Protein AF-A0A523TNH8-F1 (afdb_monomer_lite)

pLDDT: mean 92.35, std 11.03, range [42.22, 98.75]

Structure (mmCIF, N/CA/C/O backbone):
data_AF-A0A523TNH8-F1
#
_entry.id   AF-A0A523TNH8-F1
#
loop_
_atom_site.group_PDB
_atom_site.id
_atom_site.type_symbol
_atom_site.label_atom_id
_atom_site.label_alt_id
_atom_site.label_comp_id
_atom_site.label_asym_id
_atom_site.label_entity_id
_atom_site.label_seq_id
_atom_site.pdbx_PDB_ins_code
_atom_site.Cartn_x
_atom_site.Cartn_y
_atom_site.Cartn_z
_atom_site.occupancy
_atom_site.B_iso_or_equiv
_atom_site.auth_seq_id
_atom_site.auth_comp_id
_atom_site.auth_asym_id
_atom_site.auth_atom_id
_atom_site.pdbx_PDB_model_num
ATOM 1 N N . MET A 1 1 ? -14.814 4.389 42.355 1.00 42.22 1 MET A N 1
ATOM 2 C CA . MET A 1 1 ? -13.766 4.641 41.345 1.00 42.22 1 MET A CA 1
ATOM 3 C C . MET A 1 1 ? -13.932 3.588 40.256 1.00 42.22 1 MET A C 1
ATOM 5 O O . MET A 1 1 ? -13.498 2.462 40.446 1.00 42.22 1 MET A O 1
ATOM 9 N N . VAL A 1 2 ? -14.695 3.884 39.198 1.00 46.94 2 VAL A N 1
ATOM 10 C CA . VAL A 1 2 ? -14.928 2.918 38.111 1.00 46.94 2 VAL A CA 1
ATOM 11 C C . VAL A 1 2 ? -13.743 3.032 37.166 1.00 46.94 2 VAL A C 1
ATOM 13 O O . VAL A 1 2 ? -13.639 3.980 36.394 1.00 46.94 2 VAL A O 1
ATOM 16 N N . MET A 1 3 ? -12.805 2.102 37.295 1.00 46.41 3 MET A N 1
ATOM 17 C CA . MET A 1 3 ? -11.762 1.892 36.301 1.00 46.41 3 MET A CA 1
ATOM 18 C C . MET A 1 3 ? -12.474 1.427 35.030 1.00 46.41 3 MET A C 1
ATOM 20 O O . MET A 1 3 ? -12.883 0.275 34.933 1.00 46.41 3 MET A O 1
ATOM 24 N N . THR A 1 4 ? -12.720 2.337 34.089 1.00 50.22 4 THR A N 1
ATOM 25 C CA . THR A 1 4 ? -13.243 1.990 32.765 1.00 50.22 4 THR A CA 1
ATOM 26 C C . THR A 1 4 ? -12.211 1.112 32.065 1.00 50.22 4 THR A C 1
ATOM 28 O O . THR A 1 4 ? -11.260 1.609 31.460 1.00 50.22 4 THR A O 1
ATOM 31 N N . GLU A 1 5 ? -12.369 -0.207 32.172 1.00 56.41 5 GLU A N 1
ATOM 32 C CA . GLU A 1 5 ? -11.651 -1.153 31.331 1.00 56.41 5 GLU A CA 1
ATOM 33 C C . GLU A 1 5 ? -11.998 -0.826 29.878 1.00 56.41 5 GLU A C 1
ATOM 35 O O . GLU A 1 5 ? -13.147 -0.942 29.444 1.00 56.41 5 GLU A O 1
ATOM 40 N N . LYS A 1 6 ? -11.009 -0.361 29.107 1.00 62.31 6 LYS A N 1
ATOM 41 C CA . LYS A 1 6 ? -11.162 -0.206 27.660 1.00 62.31 6 LYS A CA 1
ATOM 42 C C . LYS A 1 6 ? -11.478 -1.588 27.086 1.00 62.31 6 LYS A C 1
ATOM 44 O O . LYS A 1 6 ? -10.580 -2.417 26.949 1.00 62.31 6 LYS A O 1
ATOM 49 N N . LYS A 1 7 ? -12.751 -1.835 26.761 1.00 76.62 7 LYS A N 1
ATOM 50 C CA . LYS A 1 7 ? -13.204 -3.064 26.102 1.00 76.62 7 LYS A CA 1
ATOM 51 C C . LYS A 1 7 ? -12.337 -3.297 24.862 1.00 76.62 7 LYS A C 1
ATOM 53 O O . LYS A 1 7 ? -12.339 -2.483 23.937 1.00 76.62 7 LYS A O 1
ATOM 58 N N . LYS A 1 8 ? -11.560 -4.385 24.853 1.00 79.31 8 LYS A N 1
ATOM 59 C CA . LYS A 1 8 ? -10.766 -4.770 23.680 1.00 79.31 8 LYS A CA 1
ATOM 60 C C . LYS A 1 8 ? -11.729 -5.122 22.547 1.00 79.31 8 LYS A C 1
ATOM 62 O O . LYS A 1 8 ? -12.609 -5.960 22.725 1.00 79.31 8 LYS A O 1
ATOM 67 N N . LEU A 1 9 ? -11.551 -4.475 21.398 1.00 83.81 9 LEU A N 1
ATOM 68 C CA . LEU A 1 9 ? -12.330 -4.753 20.193 1.00 83.81 9 LEU A CA 1
ATOM 69 C C . LEU A 1 9 ? -12.100 -6.199 19.743 1.00 83.81 9 LEU A C 1
ATOM 71 O O . LEU A 1 9 ? -10.957 -6.663 19.664 1.00 83.81 9 LEU A O 1
ATOM 75 N N . THR A 1 10 ? -13.186 -6.883 19.402 1.00 93.12 10 THR A N 1
ATOM 76 C CA . THR A 1 10 ? -13.152 -8.178 18.720 1.00 93.12 10 THR A CA 1
ATOM 77 C C . THR A 1 10 ? -12.540 -8.029 17.325 1.00 93.12 10 THR A C 1
ATOM 79 O O . THR A 1 10 ? -12.522 -6.939 16.749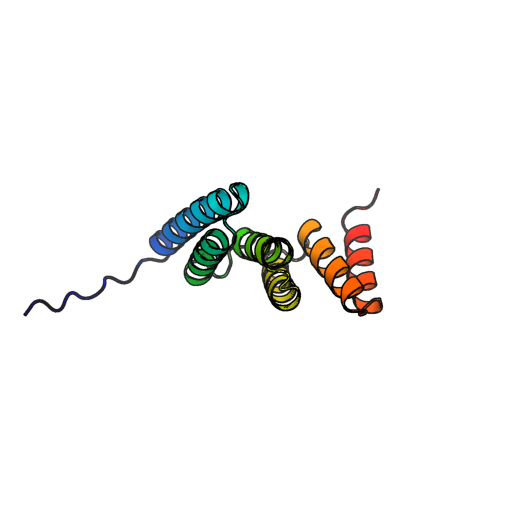 1.00 93.12 10 THR A O 1
ATOM 82 N N . LYS A 1 11 ? -12.060 -9.133 16.733 1.00 92.38 11 LYS A N 1
ATOM 83 C CA . LYS A 1 11 ? -11.502 -9.118 15.367 1.00 92.38 11 LYS A CA 1
ATOM 84 C C . LYS A 1 11 ? -12.486 -8.513 14.358 1.00 92.38 11 LYS A C 1
ATOM 86 O O . LYS A 1 11 ? -12.098 -7.659 13.573 1.00 92.38 11 LYS A O 1
ATOM 91 N N . LYS A 1 12 ? -13.765 -8.898 14.423 1.00 94.06 12 LYS A N 1
ATOM 92 C CA . LYS A 1 12 ? -14.815 -8.375 13.535 1.00 94.06 12 LYS A CA 1
ATOM 93 C C . LYS A 1 12 ? -15.001 -6.863 13.689 1.00 94.06 12 LYS A C 1
ATOM 95 O O . LYS A 1 12 ? -15.081 -6.160 12.689 1.00 94.06 12 LYS A O 1
ATOM 100 N N . GLU A 1 13 ? -15.034 -6.361 14.923 1.00 95.12 13 GLU A N 1
ATOM 101 C CA . GLU A 1 13 ? -15.159 -4.920 15.181 1.00 95.12 13 GLU A CA 1
ATOM 102 C C . GLU A 1 13 ? -13.924 -4.146 14.700 1.00 95.12 13 GLU A C 1
ATOM 104 O O . GLU A 1 13 ? -14.071 -3.056 14.151 1.00 95.12 13 GLU A O 1
ATOM 109 N N . LYS A 1 14 ? -12.716 -4.710 14.852 1.00 95.69 14 LYS A N 1
ATOM 110 C CA . LYS A 1 14 ? -11.490 -4.110 14.303 1.00 95.69 14 LYS A CA 1
ATOM 111 C C . LYS A 1 14 ? -11.548 -4.001 12.785 1.00 95.69 14 LYS A C 1
ATOM 113 O O . LYS A 1 14 ? -11.285 -2.924 12.271 1.00 95.69 14 LYS A O 1
ATOM 118 N N . LEU A 1 15 ? -11.936 -5.072 12.090 1.00 96.56 15 LEU A N 1
ATOM 119 C CA . LEU A 1 15 ? -12.036 -5.074 10.628 1.00 96.56 15 LEU A CA 1
ATOM 120 C C . LEU A 1 15 ? -13.101 -4.092 10.123 1.00 96.56 15 LEU A C 1
ATOM 122 O O . LEU A 1 15 ? -12.832 -3.329 9.205 1.00 96.56 15 LEU A O 1
ATOM 126 N N . ALA A 1 16 ? -14.273 -4.037 10.763 1.00 97.12 16 ALA A N 1
ATOM 127 C CA . ALA A 1 16 ? -15.310 -3.066 10.404 1.00 97.12 16 ALA A CA 1
ATOM 128 C C . ALA A 1 16 ? -14.843 -1.617 10.623 1.00 97.12 16 ALA A C 1
ATOM 130 O O . ALA A 1 16 ? -15.110 -0.735 9.809 1.00 97.12 16 ALA A O 1
ATOM 131 N N . LYS A 1 17 ? -14.114 -1.364 11.717 1.00 97.50 17 LYS A N 1
ATOM 132 C CA . LYS A 1 17 ? -13.536 -0.046 11.988 1.00 97.50 17 LYS A CA 1
ATOM 133 C C . LYS A 1 17 ? -12.402 0.298 11.014 1.00 97.50 17 LYS A C 1
ATOM 135 O O . LYS A 1 17 ? -12.298 1.454 10.619 1.00 97.50 17 LYS A O 1
ATOM 140 N N . ALA A 1 18 ? -11.591 -0.684 10.621 1.00 98.00 18 ALA A N 1
ATOM 141 C CA . ALA A 1 18 ? -10.567 -0.525 9.594 1.00 98.00 18 ALA A CA 1
ATOM 142 C C . ALA A 1 18 ? -11.207 -0.107 8.266 1.00 98.00 18 ALA A C 1
ATOM 144 O O . ALA A 1 18 ? -10.814 0.912 7.716 1.00 98.00 18 ALA A O 1
ATOM 145 N N . GLN A 1 19 ? -12.252 -0.817 7.824 1.00 98.25 19 GLN A N 1
ATOM 146 C CA . GLN A 1 19 ? -12.973 -0.489 6.592 1.00 98.25 19 GLN A CA 1
ATOM 147 C C . GLN A 1 19 ? -13.519 0.941 6.618 1.00 98.25 19 GLN A C 1
ATOM 149 O O . GLN A 1 19 ? -13.323 1.696 5.678 1.00 98.25 19 GLN A O 1
ATOM 154 N N . LYS A 1 20 ? -14.119 1.360 7.737 1.00 98.44 20 LYS A N 1
ATOM 155 C CA . LYS A 1 20 ? -14.603 2.737 7.873 1.00 98.44 20 LYS A CA 1
ATOM 156 C C . LYS A 1 20 ? -13.481 3.770 7.700 1.00 98.44 20 LYS A C 1
ATOM 158 O O . LYS A 1 20 ? -13.682 4.784 7.040 1.00 98.44 20 LYS A O 1
ATOM 163 N N . HIS A 1 21 ? -12.322 3.542 8.319 1.00 98.62 21 HIS A N 1
ATOM 164 C CA . HIS A 1 21 ? -11.182 4.443 8.153 1.00 98.62 21 HIS A CA 1
ATOM 165 C C . HIS A 1 21 ? -10.641 4.426 6.724 1.00 98.62 21 HIS A C 1
ATOM 167 O O . HIS A 1 21 ? -10.254 5.481 6.232 1.00 98.62 21 HIS A O 1
ATOM 173 N N . TYR A 1 22 ? -10.659 3.277 6.050 1.00 98.75 22 TYR A N 1
ATOM 174 C CA . TYR A 1 22 ? -10.283 3.175 4.646 1.00 98.75 22 TYR A CA 1
ATOM 175 C C . TYR A 1 22 ? -11.194 4.034 3.762 1.00 98.75 22 TYR A C 1
ATOM 177 O O . TYR A 1 22 ? -10.688 4.877 3.025 1.00 98.75 22 TYR A O 1
ATOM 185 N N . ASP A 1 23 ? -12.515 3.900 3.911 1.00 98.69 23 ASP A N 1
ATOM 186 C CA . ASP A 1 23 ? -13.497 4.651 3.118 1.00 98.69 23 ASP A CA 1
ATOM 187 C C . ASP A 1 23 ? -13.348 6.175 3.335 1.00 98.69 23 ASP A C 1
ATOM 189 O O . ASP A 1 23 ? -13.429 6.976 2.401 1.00 98.69 23 ASP A O 1
ATOM 193 N N . GLU A 1 24 ? -13.086 6.601 4.578 1.00 98.44 24 GLU A N 1
ATOM 194 C CA . GLU A 1 24 ? -12.770 7.999 4.906 1.00 98.44 24 GLU A CA 1
ATOM 195 C C . GLU A 1 24 ? -11.464 8.461 4.238 1.00 98.44 24 GLU A C 1
ATOM 197 O O . GLU A 1 24 ? -11.403 9.568 3.701 1.00 98.44 24 GLU A O 1
ATOM 202 N N . GLY A 1 25 ? -10.430 7.616 4.257 1.00 98.50 25 GLY A N 1
ATOM 203 C CA . GLY A 1 25 ? -9.135 7.900 3.642 1.00 98.50 25 GLY A CA 1
ATOM 204 C C . GLY A 1 25 ? -9.224 8.047 2.129 1.00 98.50 25 GLY A C 1
ATOM 205 O O . GLY A 1 25 ? -8.650 8.980 1.572 1.00 98.50 25 GLY A O 1
ATOM 206 N N . GLU A 1 26 ? -10.004 7.189 1.471 1.00 98.44 26 GLU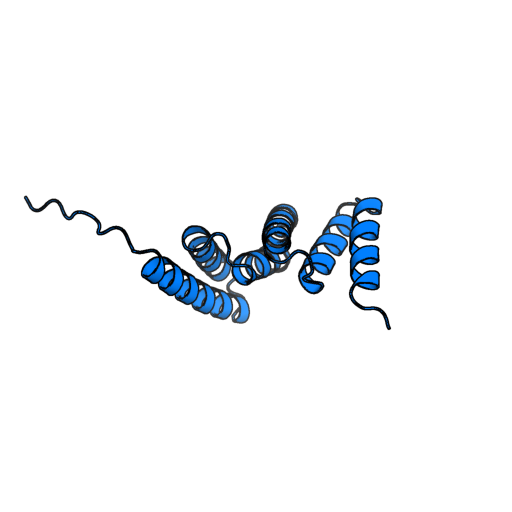 A N 1
ATOM 207 C CA . GLU A 1 26 ? -10.260 7.271 0.034 1.00 98.44 26 GLU A CA 1
ATOM 208 C C . GLU A 1 26 ? -10.957 8.587 -0.327 1.00 98.44 26 GLU A C 1
ATOM 210 O O . GLU A 1 26 ? -10.527 9.295 -1.239 1.00 98.44 26 GLU A O 1
ATOM 215 N N . LYS A 1 27 ? -11.971 8.982 0.450 1.00 98.56 27 LYS A N 1
ATOM 216 C CA . LYS A 1 27 ? -12.652 10.265 0.261 1.00 98.56 27 LYS A CA 1
ATOM 217 C C . LYS A 1 27 ? -11.694 11.450 0.395 1.00 98.56 27 LYS A C 1
ATOM 219 O O . LYS A 1 27 ? -11.753 12.369 -0.420 1.00 98.56 27 LYS A O 1
ATOM 224 N N . TYR A 1 28 ? -10.819 11.453 1.401 1.00 98.44 28 TYR A N 1
ATOM 225 C CA . TYR A 1 28 ? -9.824 12.519 1.552 1.00 98.44 28 TYR A CA 1
ATOM 226 C C . TYR A 1 28 ? -8.808 12.528 0.406 1.00 98.44 28 TYR A C 1
ATOM 228 O O . TYR A 1 28 ? -8.479 13.601 -0.098 1.00 98.44 28 TYR A O 1
ATOM 236 N N . ALA A 1 29 ? -8.380 11.355 -0.068 1.00 97.06 29 ALA A N 1
ATOM 237 C CA . ALA A 1 29 ? -7.483 11.242 -1.214 1.00 97.06 29 ALA A CA 1
ATOM 238 C C . ALA A 1 29 ? -8.118 11.822 -2.490 1.00 97.06 29 ALA A C 1
ATOM 240 O O . ALA A 1 29 ? -7.478 12.607 -3.187 1.00 97.06 29 ALA A O 1
ATOM 241 N N . GLN A 1 30 ? -9.396 11.524 -2.752 1.00 96.81 30 GLN A N 1
ATOM 242 C CA . GLN A 1 30 ? -10.155 12.091 -3.877 1.00 96.81 30 GLN A CA 1
ATOM 243 C C . GLN A 1 30 ? -10.310 13.618 -3.781 1.00 96.81 30 GLN A C 1
ATOM 245 O O . GLN A 1 30 ? -10.389 14.302 -4.798 1.00 96.81 30 GLN A O 1
ATOM 250 N N . GLN A 1 31 ? -10.337 14.166 -2.564 1.00 96.81 31 GLN A N 1
ATOM 251 C CA . GLN A 1 31 ? -10.386 15.609 -2.308 1.00 96.81 31 GLN A CA 1
ATOM 252 C C . GLN A 1 31 ? -9.008 16.289 -2.378 1.00 96.81 31 GLN A C 1
ATOM 254 O O . GLN A 1 31 ? -8.930 17.510 -2.260 1.00 96.81 31 GLN A O 1
ATOM 259 N N . GLY A 1 32 ? -7.927 15.521 -2.547 1.00 95.19 32 GLY A N 1
ATOM 260 C CA . GLY A 1 32 ? -6.553 16.024 -2.520 1.00 95.19 32 GLY A CA 1
ATOM 261 C C . GLY A 1 32 ? -6.013 16.320 -1.115 1.00 95.19 32 GLY A C 1
ATOM 262 O O . GLY A 1 32 ? -4.907 16.844 -0.989 1.00 95.19 32 GLY A O 1
ATOM 263 N N . ASP A 1 33 ? -6.747 15.972 -0.052 1.00 96.94 33 ASP A N 1
ATOM 264 C CA . ASP A 1 33 ? -6.283 16.115 1.332 1.00 96.94 33 ASP A CA 1
ATOM 265 C C . ASP A 1 33 ? -5.380 14.930 1.706 1.00 96.94 33 ASP A C 1
ATOM 267 O O . ASP A 1 33 ? -5.792 13.945 2.328 1.00 96.94 33 ASP A O 1
ATOM 271 N N . ALA A 1 34 ? -4.122 15.020 1.270 1.00 96.69 34 ALA A N 1
ATOM 272 C CA . ALA A 1 34 ? -3.137 13.961 1.450 1.00 96.69 34 ALA A CA 1
ATOM 273 C C . ALA A 1 34 ? -2.867 13.639 2.930 1.00 96.69 34 ALA A C 1
ATOM 275 O O . ALA A 1 34 ? -2.669 12.475 3.272 1.00 96.69 34 ALA A O 1
ATOM 276 N N . ASP A 1 35 ? -2.869 14.639 3.817 1.00 97.06 35 ASP A N 1
ATOM 277 C CA . ASP A 1 35 ? -2.546 14.432 5.233 1.00 97.06 35 ASP A CA 1
ATOM 278 C C . ASP A 1 35 ? -3.624 13.612 5.946 1.00 97.06 35 ASP A C 1
ATOM 280 O O . ASP A 1 35 ? -3.307 12.636 6.634 1.00 97.06 35 ASP A O 1
ATOM 284 N N . ARG A 1 36 ? -4.904 13.941 5.730 1.00 98.12 36 ARG A N 1
ATOM 285 C CA . ARG A 1 36 ? -6.003 13.162 6.318 1.00 98.12 36 ARG A CA 1
ATOM 286 C C . ARG A 1 36 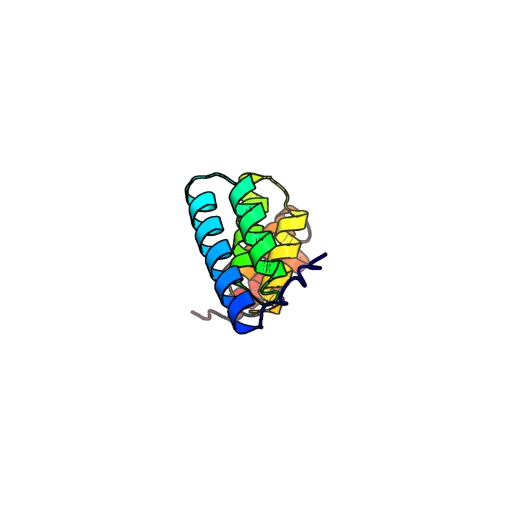? -6.137 11.783 5.689 1.00 98.12 36 ARG A C 1
ATOM 288 O O . ARG A 1 36 ? -6.417 10.821 6.405 1.00 98.12 36 ARG A O 1
ATOM 295 N N . ALA A 1 37 ? -5.895 11.663 4.383 1.00 98.44 37 ALA A N 1
ATOM 296 C CA . ALA A 1 37 ? -5.869 10.368 3.711 1.00 98.44 37 ALA A CA 1
ATOM 297 C C . ALA A 1 37 ? -4.818 9.435 4.337 1.00 98.44 37 ALA A C 1
ATOM 299 O O . ALA A 1 37 ? -5.135 8.302 4.703 1.00 98.44 37 ALA A O 1
ATOM 300 N N . ILE A 1 38 ? -3.594 9.935 4.548 1.00 98.31 38 ILE A N 1
ATOM 301 C CA . ILE A 1 38 ? -2.512 9.187 5.201 1.00 98.31 38 ILE A CA 1
ATOM 302 C C . ILE A 1 38 ? -2.923 8.746 6.609 1.00 98.31 38 ILE A C 1
ATOM 304 O O . ILE A 1 38 ? -2.773 7.572 6.944 1.00 98.31 38 ILE A O 1
ATOM 308 N N . GLU A 1 39 ? -3.466 9.647 7.432 1.00 98.44 39 GLU A N 1
ATOM 309 C CA . GLU A 1 39 ? -3.893 9.308 8.796 1.00 98.44 39 GLU A CA 1
ATOM 310 C C . GLU A 1 39 ? -4.939 8.177 8.807 1.00 98.44 39 GLU A C 1
ATOM 312 O O . GLU A 1 39 ? -4.849 7.231 9.595 1.00 98.44 39 GLU A O 1
ATOM 317 N N . CYS A 1 40 ? -5.919 8.252 7.910 1.00 98.75 40 CYS A N 1
ATOM 318 C CA . CYS A 1 40 ? -6.963 7.247 7.752 1.00 98.75 40 CYS A CA 1
ATOM 319 C C . CYS A 1 40 ? -6.410 5.884 7.304 1.00 98.75 40 CYS A C 1
ATOM 321 O O . CYS A 1 40 ? -6.745 4.851 7.898 1.00 98.75 40 CYS A O 1
ATOM 323 N N . PHE A 1 41 ? -5.516 5.854 6.315 1.00 98.69 41 PHE A N 1
ATOM 324 C CA . PHE A 1 41 ? -4.897 4.604 5.875 1.00 98.69 41 PHE A CA 1
ATOM 325 C C . PHE A 1 41 ? -3.987 3.999 6.950 1.00 98.69 41 PHE A C 1
ATOM 327 O O . PHE A 1 41 ? -4.029 2.787 7.160 1.00 98.69 41 PHE A O 1
ATOM 334 N N . LEU A 1 42 ? -3.255 4.816 7.715 1.00 98.62 42 LEU A N 1
ATOM 335 C CA . LEU A 1 42 ? -2.453 4.343 8.850 1.00 98.62 42 LEU A CA 1
ATOM 336 C C . LEU A 1 42 ? -3.317 3.676 9.935 1.00 98.62 42 LEU A C 1
ATOM 338 O O . LEU A 1 42 ? -2.987 2.590 10.413 1.00 98.62 42 LEU A O 1
ATOM 342 N N . LYS A 1 43 ? -4.469 4.264 10.280 1.00 98.62 43 LYS A N 1
ATOM 343 C CA . LYS A 1 43 ? -5.432 3.631 11.204 1.00 98.62 43 LYS A CA 1
ATOM 344 C C . LYS A 1 43 ? -6.008 2.335 10.637 1.00 98.62 43 LYS A C 1
ATOM 346 O O . LYS A 1 43 ? -6.279 1.398 11.388 1.00 98.62 43 LYS A O 1
ATOM 351 N N . THR A 1 44 ? -6.202 2.277 9.322 1.00 98.62 44 THR A N 1
ATOM 352 C CA . THR A 1 44 ? -6.683 1.071 8.643 1.00 98.62 44 THR A CA 1
ATOM 353 C C . THR A 1 44 ? -5.684 -0.069 8.799 1.00 98.62 44 THR A C 1
ATOM 355 O O . THR A 1 44 ? -6.079 -1.140 9.253 1.00 98.62 44 THR A O 1
ATOM 358 N N . ILE A 1 45 ? -4.399 0.159 8.507 1.00 98.31 45 ILE A N 1
ATOM 359 C CA . ILE A 1 45 ? -3.362 -0.883 8.600 1.00 98.31 45 ILE A CA 1
ATOM 360 C C . ILE A 1 45 ? -3.048 -1.287 10.048 1.00 98.31 45 ILE A C 1
ATOM 362 O O . ILE A 1 45 ? -2.689 -2.434 10.300 1.00 98.31 45 ILE A O 1
ATOM 366 N N . GLU A 1 46 ? -3.227 -0.384 11.019 1.00 98.00 46 GLU A N 1
ATOM 367 C CA . GLU A 1 46 ? -3.103 -0.714 12.445 1.00 98.00 46 GLU A CA 1
ATOM 368 C C . GLU A 1 46 ? -4.188 -1.715 12.884 1.00 98.00 46 GLU A C 1
ATOM 370 O O . GLU A 1 46 ? -3.943 -2.630 13.674 1.00 98.00 46 GLU A O 1
ATOM 375 N N . LEU A 1 47 ? -5.408 -1.550 12.365 1.00 97.62 47 LEU A N 1
ATOM 376 C CA . LEU A 1 47 ? -6.556 -2.393 12.702 1.00 97.62 47 LEU A CA 1
ATOM 377 C C . LEU A 1 47 ? -6.652 -3.655 11.834 1.00 97.62 47 LEU A C 1
ATOM 379 O O . LEU A 1 47 ? -7.135 -4.684 12.317 1.00 97.62 47 LEU A O 1
ATOM 383 N N . ASN A 1 48 ? -6.208 -3.569 10.581 1.00 97.56 48 ASN A N 1
ATOM 384 C CA . ASN A 1 48 ? -6.166 -4.646 9.602 1.00 97.56 48 ASN A CA 1
ATOM 385 C C . ASN A 1 48 ? -4.817 -4.637 8.847 1.00 97.56 48 ASN A C 1
ATOM 387 O O . ASN A 1 48 ? -4.712 -4.017 7.787 1.00 97.56 48 ASN A O 1
ATOM 391 N N . PRO A 1 49 ? -3.793 -5.345 9.355 1.00 97.25 49 PRO A N 1
ATOM 392 C CA . PRO A 1 49 ? -2.459 -5.366 8.751 1.00 97.25 49 PRO A CA 1
ATOM 393 C C . PRO A 1 49 ? -2.385 -6.138 7.425 1.00 97.25 49 PRO A C 1
ATOM 395 O O . PRO A 1 49 ? -1.350 -6.088 6.767 1.00 97.25 49 PRO A O 1
ATOM 398 N N . ASP A 1 50 ? -3.466 -6.810 7.018 1.00 97.25 50 ASP A N 1
ATOM 399 C CA . ASP A 1 50 ? -3.570 -7.537 5.748 1.00 97.25 50 ASP A CA 1
ATOM 400 C C . ASP A 1 50 ? -4.455 -6.783 4.731 1.00 97.25 50 ASP A C 1
ATOM 402 O O . ASP A 1 50 ? -4.917 -7.352 3.741 1.00 97.25 50 ASP A O 1
ATOM 406 N N . HIS A 1 51 ? -4.733 -5.491 4.959 1.00 98.25 51 HIS A N 1
ATOM 407 C CA . HIS A 1 51 ? -5.550 -4.682 4.052 1.00 98.25 51 HIS A CA 1
ATOM 408 C C . HIS A 1 51 ? -4.740 -4.195 2.845 1.00 98.25 51 HIS A C 1
ATOM 410 O O . HIS A 1 51 ? -4.085 -3.154 2.902 1.00 98.25 51 HIS A O 1
ATOM 416 N N . PHE A 1 52 ? -4.838 -4.919 1.730 1.00 98.44 52 PHE A N 1
ATOM 417 C CA . PHE A 1 52 ? -4.133 -4.593 0.487 1.00 98.44 52 PHE A CA 1
ATOM 418 C C . PHE A 1 52 ? -4.348 -3.136 0.039 1.00 98.44 52 PHE A C 1
ATOM 420 O O . PHE A 1 52 ? -3.381 -2.382 -0.070 1.00 98.44 52 PHE A O 1
ATOM 427 N N . ASP A 1 53 ? -5.606 -2.718 -0.149 1.00 98.38 53 ASP A N 1
ATOM 428 C CA . ASP A 1 53 ? -5.911 -1.416 -0.762 1.00 98.38 53 ASP A CA 1
ATOM 429 C C . ASP A 1 53 ? -5.447 -0.236 0.103 1.00 98.38 53 ASP A C 1
ATOM 431 O O . ASP A 1 53 ? -5.060 0.808 -0.415 1.00 98.38 53 ASP A O 1
ATOM 435 N N . ALA A 1 54 ? -5.408 -0.405 1.429 1.00 98.50 54 ALA A N 1
ATOM 436 C CA . ALA A 1 54 ? -4.913 0.614 2.345 1.00 98.50 54 ALA A CA 1
ATOM 437 C C . ALA A 1 54 ? -3.408 0.849 2.169 1.00 98.50 54 ALA A C 1
ATOM 439 O O . ALA A 1 54 ? -2.976 1.997 2.122 1.00 98.50 54 ALA A O 1
ATOM 440 N N . PHE A 1 55 ? -2.609 -0.216 2.028 1.00 98.62 55 PHE A N 1
ATOM 441 C CA . PHE A 1 55 ? -1.185 -0.079 1.713 1.00 98.62 55 PHE A CA 1
ATOM 442 C C . PHE A 1 55 ? -0.968 0.493 0.312 1.00 98.62 55 PHE A C 1
ATOM 444 O O . PHE A 1 55 ? -0.128 1.377 0.145 1.00 98.62 55 PHE A O 1
ATOM 451 N N . TYR A 1 56 ? -1.730 0.024 -0.679 1.00 98.56 56 TYR A N 1
ATOM 452 C CA . TYR A 1 56 ? -1.623 0.503 -2.056 1.00 98.56 56 TYR A CA 1
ATOM 453 C C . TYR A 1 56 ? -1.928 2.007 -2.166 1.00 98.56 56 TYR A C 1
ATOM 455 O O . TYR A 1 56 ? -1.103 2.778 -2.664 1.00 98.56 56 TYR A O 1
ATOM 463 N N . ASN A 1 57 ? -3.058 2.448 -1.608 1.00 98.19 57 ASN A N 1
ATOM 464 C CA . ASN A 1 57 ? -3.475 3.848 -1.646 1.00 98.19 57 ASN A CA 1
ATOM 465 C C . ASN A 1 57 ? -2.605 4.746 -0.764 1.00 98.19 57 ASN A C 1
ATOM 467 O O . ASN A 1 57 ? -2.317 5.878 -1.154 1.00 98.19 57 ASN A O 1
ATOM 471 N N . LEU A 1 58 ? -2.119 4.253 0.381 1.00 98.31 58 LEU A N 1
ATOM 472 C CA . LEU A 1 58 ? -1.130 4.978 1.179 1.00 98.31 58 LEU A CA 1
ATOM 473 C C . LEU A 1 58 ? 0.151 5.227 0.374 1.00 98.31 58 LEU A C 1
ATOM 475 O O . LEU A 1 58 ? 0.660 6.347 0.384 1.00 98.31 58 LEU A O 1
ATOM 479 N N . GLY A 1 59 ? 0.632 4.219 -0.362 1.00 97.31 59 GLY A N 1
ATOM 480 C CA . GLY A 1 59 ? 1.768 4.367 -1.270 1.00 97.31 59 GLY A CA 1
ATOM 481 C C . GLY A 1 59 ? 1.528 5.445 -2.326 1.00 97.31 59 GLY A C 1
ATOM 482 O O . GLY A 1 59 ? 2.336 6.363 -2.460 1.00 97.31 59 GLY A O 1
ATOM 483 N N . ASN A 1 60 ? 0.370 5.409 -2.990 1.00 96.50 60 ASN A N 1
ATOM 484 C CA . ASN A 1 60 ? -0.005 6.394 -4.009 1.00 96.50 60 ASN A CA 1
ATOM 485 C C . ASN A 1 60 ? -0.048 7.824 -3.449 1.00 96.50 60 ASN A C 1
ATOM 487 O O . ASN A 1 60 ? 0.497 8.747 -4.055 1.00 96.50 60 ASN A O 1
ATOM 491 N N . VAL A 1 61 ? -0.656 8.021 -2.275 1.00 97.19 61 VAL A N 1
ATOM 492 C CA . VAL A 1 61 ? -0.749 9.346 -1.642 1.00 97.19 61 VAL A CA 1
ATOM 493 C C . VAL A 1 61 ? 0.622 9.848 -1.183 1.00 97.19 61 VAL A C 1
ATOM 495 O O . VAL A 1 61 ? 0.926 11.029 -1.353 1.00 97.19 61 VAL A O 1
ATOM 498 N N . LEU A 1 62 ? 1.478 8.979 -0.641 1.00 95.75 62 LEU A N 1
ATOM 499 C CA . LEU A 1 62 ? 2.842 9.347 -0.244 1.00 95.75 62 LEU A CA 1
ATOM 500 C C . LEU A 1 62 ? 3.705 9.734 -1.446 1.00 95.75 62 LEU A C 1
ATOM 502 O O . LEU A 1 62 ? 4.460 10.706 -1.369 1.00 95.75 62 LEU A O 1
ATOM 506 N N . TYR A 1 63 ? 3.564 9.005 -2.550 1.00 92.94 63 TYR A N 1
ATOM 507 C CA . TYR A 1 63 ? 4.270 9.276 -3.793 1.00 92.94 63 TYR A CA 1
ATOM 508 C C . TYR A 1 63 ? 3.816 10.603 -4.412 1.00 92.94 63 TYR A C 1
ATOM 510 O O . TYR A 1 63 ? 4.618 11.523 -4.555 1.00 92.94 63 TYR A O 1
ATOM 518 N N . MET A 1 64 ? 2.520 10.741 -4.710 1.00 89.00 64 MET A N 1
ATOM 519 C CA . MET A 1 64 ? 1.988 11.899 -5.439 1.00 89.00 64 MET A CA 1
ATOM 520 C C . MET A 1 64 ? 1.861 13.151 -4.567 1.00 89.00 64 MET A C 1
ATOM 522 O O . MET A 1 64 ? 2.157 14.254 -5.014 1.00 89.00 64 MET A O 1
ATOM 526 N N . GLY A 1 65 ? 1.391 12.996 -3.327 1.00 84.94 65 GLY A N 1
ATOM 527 C CA . GLY A 1 65 ? 1.032 14.119 -2.460 1.00 84.94 65 GLY A CA 1
ATOM 528 C C . GLY A 1 65 ? 2.177 14.640 -1.595 1.00 84.94 65 GLY A C 1
ATOM 529 O O . GLY A 1 65 ? 2.136 15.792 -1.165 1.00 84.94 65 GLY A O 1
ATOM 530 N N . LYS A 1 66 ? 3.189 13.810 -1.307 1.00 85.00 66 LYS A N 1
ATOM 531 C CA . LYS A 1 66 ? 4.302 14.169 -0.408 1.00 85.00 66 LYS A CA 1
ATOM 532 C C . LYS A 1 66 ? 5.687 13.996 -1.024 1.00 85.00 66 LYS A C 1
ATOM 534 O O . LYS A 1 66 ? 6.658 14.388 -0.381 1.00 85.00 66 LYS A O 1
ATOM 539 N N . GLY A 1 67 ? 5.797 13.408 -2.219 1.00 85.44 67 GLY A N 1
ATOM 540 C CA . GLY A 1 67 ? 7.091 13.097 -2.829 1.00 85.44 67 GLY A CA 1
ATOM 541 C C . GLY A 1 67 ? 7.950 12.201 -1.934 1.00 85.44 67 GLY A C 1
ATOM 542 O O . GLY A 1 67 ? 9.166 12.362 -1.889 1.00 85.44 67 GLY A O 1
ATOM 543 N N . ASN A 1 68 ? 7.331 11.309 -1.152 1.00 90.25 68 ASN A N 1
ATOM 544 C CA . ASN A 1 68 ? 8.038 10.384 -0.269 1.00 90.25 68 ASN A CA 1
ATOM 545 C C . ASN A 1 68 ? 8.099 8.989 -0.904 1.00 90.25 68 ASN A C 1
ATOM 547 O O . ASN A 1 68 ? 7.382 8.065 -0.518 1.00 90.25 68 ASN A O 1
ATOM 551 N N . TRP A 1 69 ? 8.961 8.881 -1.910 1.00 88.00 69 TRP A N 1
ATOM 552 C CA . TRP A 1 69 ? 9.185 7.702 -2.749 1.00 88.00 69 TRP A CA 1
ATOM 553 C C . TRP A 1 69 ? 9.602 6.470 -1.933 1.00 88.00 69 TRP A C 1
ATOM 555 O O . TRP A 1 69 ? 9.134 5.368 -2.204 1.00 88.00 69 TRP A O 1
ATOM 565 N N . GLU A 1 70 ? 10.430 6.657 -0.900 1.00 90.25 70 GLU A N 1
ATOM 566 C CA . GLU A 1 70 ? 10.918 5.574 -0.034 1.00 90.25 70 GLU A CA 1
ATOM 567 C C . GLU A 1 70 ? 9.771 4.917 0.739 1.00 90.25 70 GLU A C 1
ATOM 569 O O . GLU A 1 70 ? 9.574 3.703 0.664 1.00 90.25 70 GLU A O 1
ATOM 574 N N . LYS A 1 71 ? 8.946 5.718 1.426 1.00 93.38 71 LYS A N 1
ATOM 575 C CA . LYS A 1 71 ? 7.790 5.179 2.153 1.00 93.38 71 LYS A CA 1
ATOM 576 C C . LYS A 1 71 ? 6.727 4.627 1.210 1.00 93.38 71 LYS A C 1
ATOM 578 O O . LYS A 1 71 ? 6.068 3.648 1.557 1.00 93.38 71 LYS A O 1
ATOM 583 N N . ALA A 1 72 ? 6.555 5.225 0.030 1.00 95.38 72 ALA A N 1
ATOM 584 C CA . ALA A 1 72 ? 5.646 4.694 -0.980 1.00 95.38 72 ALA A CA 1
ATOM 585 C C . ALA A 1 72 ? 6.076 3.292 -1.435 1.00 95.38 72 ALA A C 1
ATOM 587 O O . ALA A 1 72 ? 5.268 2.362 -1.411 1.00 95.38 72 ALA A O 1
ATOM 588 N N . PHE A 1 73 ? 7.366 3.115 -1.733 1.00 93.94 73 PHE A N 1
ATOM 589 C CA . PHE A 1 73 ? 7.961 1.825 -2.075 1.00 93.94 73 PHE A CA 1
ATOM 590 C C . PHE A 1 73 ? 7.761 0.779 -0.970 1.00 93.94 73 PHE A C 1
ATOM 592 O O . PHE A 1 73 ? 7.355 -0.350 -1.252 1.00 93.94 73 PHE A O 1
ATOM 599 N N . GLU A 1 74 ? 7.973 1.143 0.297 1.00 95.25 74 GLU A N 1
ATOM 600 C CA . GLU A 1 74 ? 7.711 0.245 1.428 1.00 95.25 74 GLU A CA 1
ATOM 601 C C . GLU A 1 74 ? 6.237 -0.178 1.520 1.00 95.25 74 GLU A C 1
ATOM 603 O O . GLU A 1 74 ? 5.944 -1.354 1.774 1.00 95.25 74 GLU A O 1
ATOM 608 N N . CYS A 1 75 ? 5.313 0.763 1.298 1.00 97.56 75 CYS A N 1
ATOM 609 C CA . CYS A 1 75 ? 3.874 0.510 1.321 1.00 97.56 75 CYS A CA 1
ATOM 610 C C . CYS A 1 75 ? 3.457 -0.430 0.188 1.00 97.56 75 CYS A C 1
ATOM 612 O O . CYS A 1 75 ? 2.829 -1.456 0.450 1.00 97.56 75 CYS A O 1
ATOM 614 N N . TRP A 1 76 ? 3.876 -0.164 -1.049 1.00 97.81 76 TRP A N 1
ATOM 615 C CA . TRP A 1 76 ? 3.612 -1.067 -2.169 1.00 97.81 76 TRP A CA 1
ATOM 616 C C . TRP A 1 76 ? 4.272 -2.438 -1.976 1.00 97.81 76 TRP A C 1
ATOM 618 O O . TRP A 1 76 ? 3.649 -3.464 -2.224 1.00 97.81 76 TRP A O 1
ATOM 628 N N . GLY A 1 77 ? 5.475 -2.503 -1.402 1.00 95.69 77 GLY A N 1
ATOM 629 C CA . GLY A 1 77 ? 6.098 -3.774 -1.027 1.00 95.69 77 GLY A CA 1
ATOM 630 C C . GLY A 1 77 ? 5.318 -4.548 0.049 1.00 95.69 77 GLY A C 1
ATOM 631 O O . GLY A 1 77 ? 5.334 -5.779 0.074 1.00 95.69 77 GLY A O 1
ATOM 632 N N . ARG A 1 78 ? 4.618 -3.871 0.97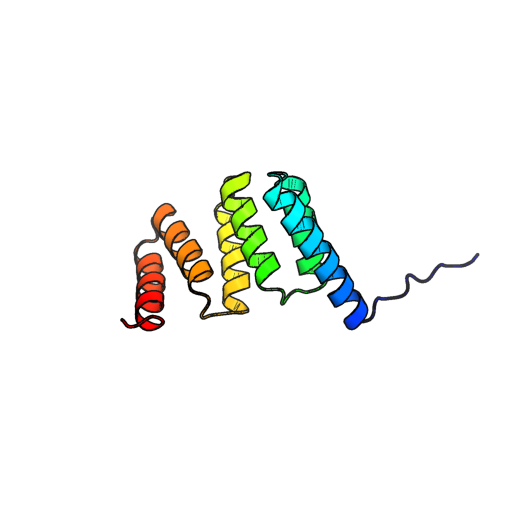5 1.00 97.50 78 ARG A N 1
ATOM 633 C CA . ARG A 1 78 ? 3.646 -4.516 1.886 1.00 97.50 78 ARG A CA 1
ATOM 634 C C . ARG A 1 78 ? 2.415 -5.002 1.124 1.00 97.50 78 ARG A C 1
ATOM 636 O O . ARG A 1 78 ? 2.034 -6.148 1.337 1.00 97.50 78 ARG A O 1
ATOM 643 N N . ALA A 1 79 ? 1.867 -4.196 0.220 1.00 98.00 79 ALA A N 1
ATOM 644 C CA . ALA A 1 79 ? 0.725 -4.578 -0.606 1.00 98.00 79 ALA A CA 1
ATOM 645 C C . ALA A 1 79 ? 1.029 -5.828 -1.459 1.00 98.00 79 ALA A C 1
ATOM 647 O O . ALA A 1 79 ? 0.277 -6.797 -1.403 1.00 98.00 79 ALA A O 1
ATOM 648 N N . LEU A 1 80 ? 2.193 -5.895 -2.116 1.00 97.19 80 LEU A N 1
ATOM 649 C CA . LEU A 1 80 ? 2.621 -7.069 -2.891 1.00 97.19 80 LEU A CA 1
ATOM 650 C C . LEU A 1 80 ? 2.869 -8.325 -2.050 1.00 97.19 80 LEU A C 1
ATOM 652 O O . LEU A 1 80 ? 2.797 -9.433 -2.567 1.00 97.19 80 LEU A O 1
ATOM 656 N N . ARG A 1 81 ? 3.145 -8.205 -0.747 1.00 96.81 81 ARG A N 1
ATOM 657 C CA . ARG A 1 81 ? 3.165 -9.393 0.126 1.00 96.81 81 ARG A CA 1
ATOM 658 C C . ARG A 1 81 ? 1.766 -9.960 0.370 1.00 96.81 81 ARG A C 1
ATOM 660 O O . ARG A 1 81 ? 1.662 -11.145 0.660 1.00 96.81 81 ARG A O 1
ATOM 667 N N . ILE A 1 82 ? 0.728 -9.128 0.272 1.00 97.44 82 ILE A N 1
ATOM 668 C CA . ILE A 1 82 ? -0.676 -9.523 0.448 1.00 97.44 82 ILE A CA 1
ATOM 669 C C . ILE A 1 82 ? -1.249 -10.049 -0.875 1.00 97.44 82 ILE A C 1
ATOM 671 O O . ILE A 1 82 ? -1.868 -11.109 -0.885 1.00 97.44 82 ILE A O 1
ATOM 675 N N . LYS A 1 83 ? -1.015 -9.337 -1.986 1.00 97.19 83 LYS A N 1
ATOM 676 C CA . LYS A 1 83 ? -1.381 -9.751 -3.352 1.00 97.19 83 LYS A CA 1
ATOM 677 C C . LYS A 1 83 ? -0.142 -9.720 -4.265 1.00 97.19 83 LYS A C 1
ATOM 679 O O . LYS A 1 83 ? 0.180 -8.668 -4.817 1.00 97.19 83 LYS A O 1
ATOM 684 N N . PRO A 1 84 ? 0.600 -10.836 -4.392 1.00 95.50 84 PRO A N 1
ATOM 685 C CA . PRO A 1 84 ? 1.875 -10.881 -5.123 1.00 95.50 84 PRO A CA 1
ATOM 686 C C . PRO A 1 84 ? 1.786 -10.765 -6.645 1.00 95.50 84 PRO A C 1
ATOM 688 O O . PRO A 1 84 ? 2.826 -10.696 -7.306 1.00 95.50 84 PRO A O 1
ATOM 691 N N . ASP A 1 85 ? 0.579 -10.826 -7.187 1.00 94.69 85 ASP A N 1
ATOM 692 C CA . ASP A 1 85 ? 0.221 -10.805 -8.603 1.00 94.69 85 ASP A CA 1
ATOM 693 C C . ASP A 1 85 ? -0.505 -9.514 -9.011 1.00 94.69 85 ASP A C 1
ATOM 695 O O . ASP A 1 85 ? -0.926 -9.389 -10.158 1.00 94.69 85 ASP A O 1
ATOM 699 N N . ASP A 1 86 ? -0.624 -8.541 -8.101 1.00 96.62 86 ASP A N 1
ATOM 700 C CA . ASP A 1 86 ? -1.234 -7.253 -8.410 1.00 96.62 86 ASP A CA 1
ATOM 701 C C . ASP A 1 86 ? -0.339 -6.433 -9.352 1.0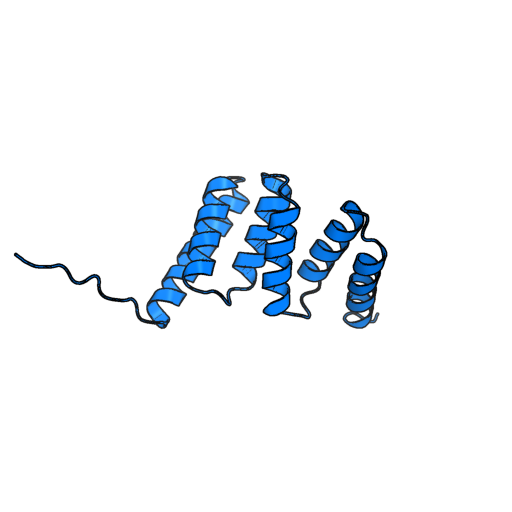0 96.62 86 ASP A C 1
ATOM 703 O O . ASP A 1 86 ? 0.720 -5.923 -8.968 1.00 96.62 86 ASP A O 1
ATOM 707 N N . ILE A 1 87 ? -0.767 -6.343 -10.610 1.00 96.00 87 ILE A N 1
ATOM 708 C CA . ILE A 1 87 ? 0.005 -5.750 -11.705 1.00 96.00 87 ILE A CA 1
ATOM 709 C C . ILE A 1 87 ? 0.232 -4.255 -11.487 1.00 96.00 87 ILE A C 1
ATOM 711 O O . ILE A 1 87 ? 1.353 -3.783 -11.676 1.00 96.00 87 ILE A O 1
ATOM 715 N N . ASP A 1 88 ? -0.791 -3.519 -11.049 1.00 95.06 88 ASP A N 1
ATOM 716 C CA . ASP A 1 88 ? -0.693 -2.075 -10.825 1.00 95.06 88 ASP A CA 1
ATOM 717 C C . ASP A 1 88 ? 0.325 -1.764 -9.721 1.00 95.06 88 ASP A C 1
ATOM 719 O O . ASP A 1 88 ? 1.188 -0.890 -9.857 1.00 95.06 88 ASP A O 1
ATOM 723 N N . CYS A 1 89 ? 0.300 -2.537 -8.635 1.00 96.44 89 CYS A N 1
ATOM 724 C CA . CYS A 1 89 ? 1.268 -2.396 -7.561 1.00 96.44 89 CYS A CA 1
ATOM 725 C C . CYS A 1 89 ? 2.685 -2.790 -8.000 1.00 96.44 89 CYS A C 1
ATOM 727 O O . CYS A 1 89 ? 3.641 -2.074 -7.684 1.00 96.44 89 CYS A O 1
ATOM 729 N N . MET A 1 90 ? 2.839 -3.870 -8.776 1.00 96.81 90 MET A N 1
ATOM 730 C CA . MET A 1 90 ? 4.129 -4.240 -9.369 1.00 96.81 90 MET A CA 1
ATOM 731 C C . MET A 1 90 ? 4.673 -3.138 -10.281 1.00 96.81 90 MET A C 1
ATOM 733 O O . MET A 1 90 ? 5.869 -2.846 -10.243 1.00 96.81 90 MET A O 1
ATOM 737 N N . TYR A 1 91 ? 3.803 -2.501 -11.062 1.00 95.50 91 TYR A N 1
ATOM 738 C CA . TYR A 1 91 ? 4.164 -1.415 -11.964 1.00 95.50 91 TYR A CA 1
ATOM 739 C C . TYR A 1 91 ? 4.653 -0.179 -11.196 1.00 95.50 91 TYR A C 1
ATOM 741 O O . TYR A 1 91 ? 5.701 0.381 -11.527 1.00 95.50 91 TYR A O 1
ATOM 749 N N . ASN A 1 92 ? 3.972 0.204 -10.110 1.00 94.94 92 ASN A N 1
ATOM 750 C CA . ASN A 1 92 ? 4.398 1.316 -9.250 1.00 94.94 92 ASN A CA 1
ATOM 751 C C . ASN A 1 92 ? 5.765 1.057 -8.592 1.00 94.94 92 ASN A C 1
ATOM 753 O O . ASN A 1 92 ? 6.628 1.942 -8.549 1.00 94.94 92 ASN A O 1
ATOM 757 N N . VAL A 1 93 ? 6.001 -0.174 -8.129 1.00 95.00 93 VAL A N 1
ATOM 758 C CA . VAL A 1 93 ? 7.296 -0.605 -7.576 1.00 95.00 93 VAL A CA 1
ATOM 759 C C . VAL A 1 93 ? 8.396 -0.552 -8.637 1.00 95.00 93 VAL A C 1
ATOM 761 O O . VAL A 1 93 ? 9.457 0.020 -8.382 1.00 95.00 93 VAL A O 1
ATOM 764 N N . ALA A 1 94 ? 8.144 -1.091 -9.831 1.00 94.94 94 ALA A N 1
ATOM 765 C CA . ALA A 1 94 ? 9.099 -1.089 -10.937 1.00 94.94 94 ALA A CA 1
ATOM 766 C C . ALA A 1 94 ? 9.471 0.334 -11.380 1.00 94.94 94 ALA A C 1
ATOM 768 O O . ALA A 1 94 ? 10.651 0.641 -11.561 1.00 94.94 94 ALA A O 1
ATOM 769 N N . ASN A 1 95 ? 8.487 1.230 -11.487 1.00 91.94 95 ASN A N 1
ATOM 770 C CA . ASN A 1 95 ? 8.728 2.638 -11.797 1.00 91.94 95 ASN A CA 1
ATOM 771 C C . ASN A 1 95 ? 9.588 3.313 -10.734 1.00 91.94 95 ASN A C 1
ATOM 773 O O . ASN A 1 95 ? 10.556 3.989 -11.069 1.00 91.94 95 ASN A O 1
ATOM 777 N N . THR A 1 96 ? 9.289 3.080 -9.459 1.00 90.31 96 THR A N 1
ATOM 778 C CA . THR A 1 96 ? 10.064 3.670 -8.363 1.00 90.31 96 THR A CA 1
ATOM 779 C C . THR A 1 96 ? 11.503 3.160 -8.361 1.00 90.31 96 THR A C 1
ATOM 781 O O . THR A 1 96 ? 12.432 3.942 -8.195 1.00 90.31 96 THR A O 1
ATOM 784 N N . LEU A 1 97 ? 11.718 1.866 -8.620 1.00 91.75 97 LEU A N 1
ATOM 785 C CA . LEU A 1 97 ? 13.061 1.292 -8.758 1.00 91.75 97 LEU A CA 1
ATOM 786 C C . LEU A 1 97 ? 13.834 1.908 -9.925 1.00 91.75 97 LEU A C 1
ATOM 788 O O . LEU A 1 97 ? 15.021 2.192 -9.776 1.00 91.75 97 LEU A O 1
ATOM 792 N N . ARG A 1 98 ? 13.165 2.154 -11.057 1.00 91.31 98 ARG A N 1
ATOM 793 C CA . ARG A 1 98 ? 13.753 2.837 -12.216 1.00 91.31 98 ARG A CA 1
ATOM 794 C C . ARG A 1 98 ? 14.183 4.264 -11.864 1.00 91.31 98 ARG A C 1
ATOM 796 O O . ARG A 1 98 ? 15.305 4.643 -12.178 1.00 91.31 98 ARG A O 1
ATOM 803 N N . GLU A 1 99 ? 13.330 5.032 -11.185 1.00 85.56 99 GLU A N 1
ATOM 804 C CA . GLU A 1 99 ? 13.658 6.400 -10.740 1.00 85.56 99 GLU A CA 1
ATOM 805 C C . GLU A 1 99 ? 14.814 6.422 -9.723 1.00 85.56 99 GLU A C 1
ATOM 807 O O . GLU A 1 99 ? 15.642 7.328 -9.734 1.00 85.56 99 GLU A O 1
ATOM 812 N N . LEU A 1 100 ? 14.933 5.384 -8.889 1.00 85.50 100 LEU A N 1
ATOM 813 C CA . LEU A 1 100 ? 16.055 5.197 -7.960 1.00 85.50 100 LEU A CA 1
ATOM 814 C C . LEU A 1 100 ? 17.333 4.652 -8.635 1.00 85.50 100 LEU A C 1
ATOM 816 O O . LEU A 1 100 ? 18.330 4.414 -7.954 1.00 85.50 100 LEU A O 1
ATOM 820 N N . GLY A 1 101 ? 17.319 4.416 -9.951 1.00 91.06 101 GLY A N 1
ATOM 821 C CA . GLY A 1 101 ? 18.449 3.874 -10.715 1.00 91.06 101 GLY A CA 1
ATOM 822 C C . GLY A 1 101 ? 18.672 2.364 -10.559 1.00 91.06 101 GLY A C 1
ATOM 823 O O . GLY A 1 101 ? 19.622 1.819 -11.119 1.00 91.06 101 GLY A O 1
ATOM 824 N N . ALA A 1 102 ? 17.794 1.656 -9.845 1.00 94.12 102 ALA A N 1
ATOM 825 C CA . ALA A 1 102 ? 17.831 0.205 -9.665 1.00 94.12 102 ALA A CA 1
ATOM 826 C C . ALA A 1 102 ? 17.190 -0.529 -10.861 1.00 94.12 102 ALA A C 1
ATOM 828 O O . ALA A 1 102 ? 16.234 -1.296 -10.707 1.00 94.12 102 ALA A O 1
ATOM 829 N N . ASN A 1 103 ? 17.722 -0.282 -12.061 1.00 94.25 103 ASN A N 1
ATOM 830 C CA . ASN A 1 103 ? 17.139 -0.726 -13.331 1.00 94.25 103 ASN A CA 1
ATOM 831 C C . ASN A 1 103 ? 16.998 -2.250 -13.440 1.00 94.25 103 ASN A C 1
ATOM 833 O O . ASN A 1 103 ? 15.962 -2.719 -13.900 1.00 94.25 103 ASN A O 1
ATOM 837 N N . ASP A 1 104 ? 17.978 -3.020 -12.959 1.00 96.12 104 ASP A N 1
ATOM 838 C CA . ASP A 1 104 ? 17.930 -4.488 -13.016 1.00 96.12 104 ASP A CA 1
ATOM 839 C C . ASP A 1 104 ? 16.710 -5.037 -12.261 1.00 96.12 104 ASP A C 1
ATOM 841 O O . ASP A 1 104 ? 15.943 -5.839 -12.791 1.00 96.12 104 ASP A O 1
ATOM 845 N N . LYS A 1 105 ? 16.449 -4.511 -11.056 1.00 94.38 105 LYS A N 1
ATOM 846 C CA . LYS A 1 105 ? 15.276 -4.893 -10.255 1.00 94.38 105 LYS A CA 1
ATOM 847 C C . LYS A 1 105 ? 13.972 -4.425 -10.893 1.00 94.38 105 LYS A C 1
ATOM 849 O O . LYS A 1 105 ? 12.968 -5.124 -10.815 1.00 94.38 105 LYS A O 1
ATOM 854 N N . ALA A 1 106 ? 13.961 -3.246 -11.516 1.00 95.62 106 ALA A N 1
ATOM 855 C CA . ALA A 1 106 ? 12.785 -2.777 -12.244 1.00 95.62 106 ALA A CA 1
ATOM 856 C C . ALA A 1 106 ? 12.437 -3.728 -13.405 1.00 95.62 106 ALA A C 1
ATOM 858 O O . ALA A 1 106 ? 11.273 -4.090 -13.569 1.00 95.62 106 ALA A O 1
ATOM 859 N N . ILE A 1 107 ? 13.443 -4.1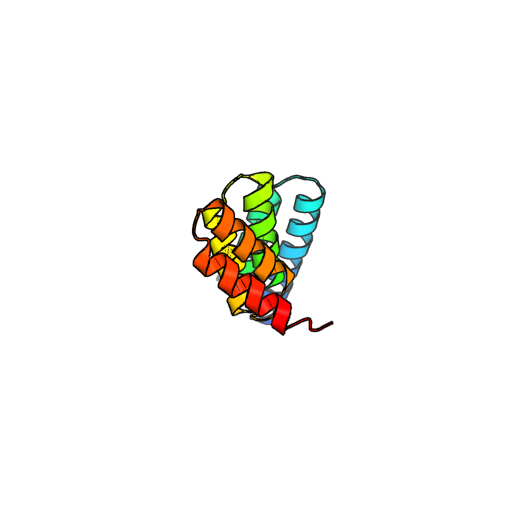85 -14.163 1.00 96.25 107 ILE A N 1
ATOM 860 C CA . ILE A 1 107 ? 13.278 -5.145 -15.265 1.00 96.25 107 ILE A CA 1
ATOM 861 C C . ILE A 1 107 ? 12.710 -6.478 -14.769 1.00 96.25 107 ILE A C 1
ATOM 863 O O . ILE A 1 107 ? 11.837 -7.034 -15.435 1.00 96.25 107 ILE A O 1
ATOM 867 N N . GLU A 1 108 ? 13.134 -6.977 -13.604 1.00 95.62 108 GLU A N 1
ATOM 868 C CA . GLU A 1 108 ? 12.557 -8.192 -13.006 1.00 95.62 108 GLU A CA 1
ATOM 869 C C . GLU A 1 108 ? 11.041 -8.057 -12.791 1.00 95.62 108 GLU A C 1
ATOM 871 O O . GLU A 1 108 ? 10.272 -8.942 -13.178 1.00 95.62 108 GLU A O 1
ATOM 876 N N . PHE A 1 109 ? 10.591 -6.929 -12.228 1.00 95.06 109 PHE A N 1
ATOM 877 C CA . PHE A 1 109 ? 9.164 -6.667 -12.036 1.00 95.06 109 PHE A CA 1
ATOM 878 C C . PHE A 1 109 ? 8.418 -6.512 -13.364 1.00 95.06 109 PHE A C 1
ATOM 880 O O . PHE A 1 109 ? 7.373 -7.140 -13.527 1.00 95.06 109 PHE A O 1
ATOM 887 N N . TYR A 1 110 ? 8.946 -5.748 -14.327 1.00 95.62 110 TYR A N 1
ATOM 888 C CA . TYR A 1 110 ? 8.312 -5.608 -15.645 1.00 95.62 110 TYR A CA 1
ATOM 889 C C . TYR A 1 110 ? 8.197 -6.943 -16.379 1.00 95.62 110 TYR A C 1
ATOM 891 O O . TYR A 1 110 ? 7.148 -7.251 -16.937 1.00 95.62 110 TYR A O 1
ATOM 899 N N . THR A 1 111 ? 9.242 -7.769 -16.324 1.00 94.94 111 THR A N 1
ATOM 900 C CA . THR A 1 111 ? 9.233 -9.111 -16.916 1.00 94.94 111 THR A CA 1
ATOM 901 C C . THR A 1 111 ? 8.130 -9.958 -16.293 1.00 94.94 111 THR A C 1
ATOM 903 O O . THR A 1 111 ? 7.373 -10.603 -17.012 1.00 94.94 111 THR A O 1
ATOM 906 N N . LYS A 1 112 ? 7.978 -9.912 -14.963 1.00 94.00 112 LYS A N 1
ATOM 907 C CA . LYS A 1 112 ? 6.909 -10.638 -14.271 1.00 94.00 112 LYS A CA 1
ATOM 908 C C . LYS A 1 112 ? 5.507 -10.097 -14.605 1.00 94.00 112 LYS A C 1
ATOM 910 O O . LYS A 1 112 ? 4.563 -10.875 -14.626 1.00 94.00 112 LYS A O 1
ATOM 915 N N . ILE A 1 113 ? 5.344 -8.802 -14.893 1.00 93.88 113 ILE A N 1
ATOM 916 C CA . ILE A 1 113 ? 4.059 -8.259 -15.383 1.00 93.88 113 ILE A CA 1
ATOM 917 C C . ILE A 1 113 ? 3.715 -8.865 -16.747 1.00 93.88 113 ILE A C 1
ATOM 919 O O . ILE A 1 113 ? 2.614 -9.380 -16.926 1.00 93.88 113 ILE A O 1
ATOM 923 N N . VAL A 1 114 ? 4.669 -8.857 -17.684 1.00 93.75 114 VAL A N 1
ATOM 924 C CA . VAL A 1 114 ? 4.479 -9.404 -19.039 1.00 93.75 114 VAL A CA 1
ATOM 925 C C . VAL A 1 114 ? 4.140 -10.897 -19.003 1.00 93.75 114 VAL A C 1
ATOM 927 O O . VAL A 1 114 ? 3.340 -11.362 -19.804 1.00 93.75 114 VAL A O 1
ATOM 930 N N . THR A 1 115 ? 4.694 -11.667 -18.061 1.00 92.88 115 THR A N 1
ATOM 931 C CA . THR A 1 115 ? 4.343 -13.091 -17.936 1.00 92.88 115 THR A CA 1
ATOM 932 C C . THR A 1 115 ? 2.960 -13.342 -17.334 1.00 92.88 115 THR A C 1
ATOM 934 O O . THR A 1 115 ? 2.396 -14.408 -17.575 1.00 92.88 115 THR A O 1
ATOM 937 N N . LEU A 1 116 ? 2.416 -12.409 -16.545 1.00 89.38 116 LEU A N 1
ATOM 938 C CA . LEU A 1 116 ? 1.076 -12.519 -15.951 1.00 89.38 116 LEU A CA 1
ATOM 939 C C . LEU A 1 116 ? -0.037 -12.110 -16.920 1.00 89.38 116 LEU A C 1
ATOM 941 O O . LEU A 1 116 ? -1.141 -12.641 -16.823 1.00 89.38 116 LEU A O 1
ATOM 945 N N . VAL A 1 117 ? 0.257 -11.198 -17.849 1.00 83.94 117 VAL A N 1
ATOM 946 C CA . VAL A 1 117 ? -0.660 -10.778 -18.917 1.00 83.94 117 VAL A CA 1
ATOM 947 C C . VAL A 1 117 ? -0.046 -11.137 -20.270 1.00 83.94 117 VAL A C 1
ATOM 949 O O . VAL A 1 117 ? 0.476 -10.257 -20.956 1.00 83.94 117 VAL A O 1
ATOM 952 N N . PRO A 1 118 ? -0.044 -12.431 -20.643 1.00 71.94 118 PRO A N 1
ATOM 953 C CA . PRO A 1 118 ? 0.282 -12.816 -22.007 1.00 71.94 118 PRO A CA 1
ATOM 954 C C . PRO A 1 118 ? -0.823 -12.311 -22.950 1.00 71.94 118 PRO A C 1
ATOM 956 O O . PRO A 1 118 ? -1.998 -12.372 -22.584 1.00 71.94 118 PRO A O 1
ATOM 959 N N . ASP A 1 119 ? -0.422 -11.800 -24.119 1.00 68.25 119 ASP A N 1
ATOM 960 C CA . ASP A 1 119 ? -1.300 -11.283 -25.189 1.00 68.25 119 ASP A CA 1
ATOM 961 C C . ASP A 1 119 ? -2.517 -12.177 -25.510 1.00 68.25 119 ASP A C 1
ATOM 963 O O . ASP A 1 119 ? -2.369 -13.425 -25.537 1.00 68.25 119 ASP A O 1
#

Secondary structure (DSSP, 8-state):
-------PPPHHHHHHHHHHHHHHHHHHHHTT-HHHHHHHHHHHHHH-TT-HHHHHHHHHHHHHHH--HHHHHHHHHHHHHH-TT-HHHHHHHHHHHHHTT-HHHHHHHHHHHHHHS--

Foldseek 3Di:
DDPPDPPDDDLVRLQVQLVVLQVQLVVCVVVLVLVSNLVSLVSNCVSPVLDLVSLQVNLVSCCPNVVNLVSSLVSLVSSCVNVVLPLVSLQSNLVSCVVVVVNVVSVVSVVSSCVSDPD

Sequence (119 aa):
MVMTEKKKLTKKEKLAKAQKHYDEGEKYAQQGDADRAIECFLKTIELNPDHFDAFYNLGNVLYMGKGNWEKAFECWGRALRIKPDDIDCMYNVANTLRELGANDKAIEFYTKIVTLVPD

Radius of gyration: 16.98 Å; chains: 1; bounding box: 34×29×66 Å